Protein AF-A0A8F5BS81-F1 (afdb_monomer)

Solvent-accessible surface area (backbone atoms only — not comparable to full-atom values): 6862 Å² total; per-residue (Å²): 131,87,83,77,66,74,61,64,55,61,54,48,51,58,41,44,74,71,70,46,93,80,78,51,64,60,64,64,64,54,35,72,76,62,46,74,91,43,79,72,44,53,56,48,51,54,50,41,49,74,71,57,78,55,71,60,50,86,76,70,62,71,70,58,33,52,54,52,51,48,52,51,50,50,53,52,51,52,54,52,51,53,52,52,53,48,61,63,46,53,76,83,40,97,73,80,82,85,50,100,81,70,68,77,78,79,86,125

Sequence (108 aa):
MEATGPYFYYLHEKLTEKGYKVTIINPLHLSEILGKKTGKVDAQRLLVYMTGVVKGSYIPTGEIRELTRYRESLMRKITQVKNKIRKFLEIGYKIEPFDKRGVVGEVS

InterPro domains:
  IPR002525 Transposase IS110-like, N-terminal [PF01548] (1-90)
  IPR047650 Transposase IS110-like [PTHR33055] (1-96)

Organism: NCBI:txid2286

pLDDT: mean 74.71, std 13.7, range [33.47, 91.5]

Foldseek 3Di:
DPPPDPVVVVVVVVCVVVVDDDFAADVVVLCVVQNDDDPVSVVVSVVCVVVVVGHGDDDDDDPVNVVVVVVVVVVVVVVVVVVVVVVVCVVPDDADDQDPVRDGDDDD

Radius of gyration: 20.36 Å; Cα contacts (8 Å, |Δi|>4): 41; chains: 1; bounding box: 58×27×49 Å

Structure (mmCIF, N/CA/C/O backbone):
data_AF-A0A8F5BS81-F1
#
_entry.id   AF-A0A8F5BS81-F1
#
loop_
_atom_site.group_PDB
_atom_site.id
_atom_site.type_symbol
_atom_site.label_atom_id
_atom_site.label_alt_id
_atom_site.label_comp_id
_atom_site.label_asym_id
_atom_site.label_entity_id
_atom_site.label_seq_id
_atom_site.pdbx_PDB_ins_code
_atom_site.Cartn_x
_atom_site.Cartn_y
_atom_site.Cartn_z
_atom_site.occupancy
_atom_site.B_iso_or_equiv
_atom_site.auth_seq_id
_atom_site.auth_comp_id
_atom_site.auth_asym_id
_atom_site.auth_atom_id
_atom_site.pdbx_PDB_model_num
ATOM 1 N N . MET A 1 1 ? 5.160 -18.843 -6.494 1.00 39.47 1 MET A N 1
ATOM 2 C CA . MET A 1 1 ? 3.912 -18.063 -6.622 1.00 39.47 1 MET A CA 1
ATOM 3 C C . MET A 1 1 ? 3.999 -16.947 -5.589 1.00 39.47 1 MET A C 1
ATOM 5 O O . MET A 1 1 ? 3.640 -17.165 -4.441 1.00 39.47 1 MET A O 1
ATOM 9 N N . GLU A 1 2 ? 4.623 -15.815 -5.932 1.00 36.19 2 GLU A N 1
ATOM 10 C CA . GLU A 1 2 ? 4.683 -14.662 -5.021 1.00 36.19 2 GLU A CA 1
ATOM 11 C C . GLU A 1 2 ? 3.273 -14.080 -4.898 1.00 36.19 2 GLU A C 1
ATOM 13 O O . GLU A 1 2 ? 2.811 -13.308 -5.737 1.00 36.19 2 GLU A O 1
ATOM 18 N N . ALA A 1 3 ? 2.551 -14.540 -3.880 1.00 33.47 3 ALA A N 1
ATOM 19 C CA . ALA A 1 3 ? 1.215 -14.095 -3.526 1.00 33.47 3 ALA A CA 1
ATOM 20 C C . ALA A 1 3 ? 1.292 -12.707 -2.866 1.00 33.47 3 ALA A C 1
ATOM 22 O O . ALA A 1 3 ? 0.983 -12.539 -1.692 1.00 33.47 3 ALA A O 1
ATOM 23 N N . THR A 1 4 ? 1.723 -11.702 -3.627 1.00 46.38 4 THR A N 1
ATOM 24 C CA . THR A 1 4 ? 1.765 -10.293 -3.197 1.00 46.38 4 THR A CA 1
ATOM 25 C C . THR A 1 4 ? 0.668 -9.486 -3.894 1.00 46.38 4 THR A C 1
ATOM 27 O O . THR A 1 4 ? 0.822 -8.304 -4.190 1.00 46.38 4 THR A O 1
ATOM 30 N N . GLY A 1 5 ? -0.463 -10.130 -4.193 1.00 52.81 5 GLY A N 1
ATOM 31 C CA . GLY A 1 5 ? -1.696 -9.411 -4.493 1.00 52.81 5 GLY A CA 1
ATOM 32 C C . GLY A 1 5 ? -2.243 -8.773 -3.209 1.00 52.81 5 GLY A C 1
ATOM 33 O O . GLY A 1 5 ? -2.082 -9.351 -2.132 1.00 52.81 5 GLY A O 1
ATOM 34 N N . PRO A 1 6 ? -2.897 -7.601 -3.266 1.00 66.19 6 PRO A N 1
ATOM 35 C CA . PRO A 1 6 ? -3.519 -6.986 -2.098 1.00 66.19 6 PRO A CA 1
ATOM 36 C C . PRO A 1 6 ? -4.792 -7.760 -1.705 1.00 66.19 6 PRO A C 1
ATOM 38 O O . PRO A 1 6 ? -5.908 -7.286 -1.894 1.00 66.19 6 PRO A O 1
ATOM 41 N N . TYR A 1 7 ? -4.639 -8.969 -1.151 1.00 69.12 7 TYR A N 1
ATOM 42 C CA . TYR A 1 7 ? -5.744 -9.830 -0.694 1.00 69.12 7 TYR A CA 1
ATOM 43 C C . TYR A 1 7 ? -6.639 -9.140 0.339 1.00 69.12 7 TYR A C 1
ATOM 45 O O . TYR A 1 7 ? -7.838 -9.404 0.419 1.00 69.12 7 TYR A O 1
ATOM 53 N N . PHE A 1 8 ? -6.063 -8.205 1.096 1.00 75.56 8 PHE A N 1
ATOM 54 C CA . PHE A 1 8 ? -6.789 -7.391 2.060 1.00 75.56 8 PHE A CA 1
ATOM 55 C C . PHE A 1 8 ? -7.906 -6.561 1.412 1.00 75.56 8 PHE A C 1
ATOM 57 O O . PHE A 1 8 ? -8.874 -6.246 2.092 1.00 75.56 8 PHE A O 1
ATOM 64 N N . TYR A 1 9 ? -7.795 -6.213 0.122 1.00 77.56 9 TYR A N 1
ATOM 65 C CA . TYR A 1 9 ? -8.805 -5.408 -0.566 1.00 77.56 9 TYR A CA 1
ATOM 66 C C . TYR A 1 9 ? -10.118 -6.181 -0.699 1.00 77.56 9 TYR A C 1
ATOM 68 O O . TYR A 1 9 ? -11.171 -5.672 -0.334 1.00 77.56 9 TYR A O 1
ATOM 76 N N . TYR A 1 10 ? -10.034 -7.442 -1.136 1.00 79.94 10 TYR A N 1
ATOM 77 C CA . TYR A 1 10 ? -11.195 -8.322 -1.261 1.00 79.94 10 TYR A CA 1
ATOM 78 C C . TYR A 1 10 ? -11.839 -8.609 0.099 1.00 79.94 10 TYR A C 1
ATOM 80 O O . TYR A 1 10 ? -13.059 -8.575 0.236 1.00 79.94 10 TYR A O 1
ATOM 88 N N . LEU A 1 11 ? -11.019 -8.860 1.126 1.00 83.06 11 LEU A N 1
ATOM 89 C CA . LEU A 1 11 ? -11.517 -9.099 2.480 1.00 83.06 11 LEU A CA 1
ATOM 90 C C . LEU A 1 11 ? -12.208 -7.856 3.053 1.00 83.06 11 LEU A C 1
ATOM 92 O O . LEU A 1 11 ? -13.276 -7.975 3.646 1.00 83.06 11 LEU A O 1
ATOM 96 N N . HIS A 1 12 ? -11.620 -6.674 2.852 1.00 84.88 12 HIS A N 1
ATOM 97 C CA . HIS A 1 12 ? -12.226 -5.406 3.238 1.00 84.88 12 HIS A CA 1
ATOM 98 C C . HIS A 1 12 ? -13.580 -5.222 2.550 1.00 84.88 12 HIS A C 1
ATOM 100 O O . HIS A 1 12 ? -14.576 -5.034 3.232 1.00 84.88 12 HIS A O 1
ATOM 106 N N . GLU A 1 13 ? -13.633 -5.360 1.223 1.00 83.00 13 GLU A N 1
ATOM 107 C CA . GLU A 1 13 ? -14.861 -5.227 0.434 1.00 83.00 13 GLU A CA 1
ATOM 108 C C . GLU A 1 13 ? -15.959 -6.184 0.923 1.00 83.00 13 GLU A C 1
ATOM 110 O O . GLU A 1 13 ? -17.050 -5.738 1.266 1.00 83.00 13 GLU A O 1
ATOM 115 N N . LYS A 1 14 ? -15.650 -7.475 1.100 1.00 86.62 14 LYS A N 1
ATOM 116 C CA . LYS A 1 14 ? -16.616 -8.479 1.579 1.00 86.62 14 LYS A CA 1
ATOM 117 C C . LYS A 1 14 ? -17.117 -8.237 3.000 1.00 86.62 14 LYS A C 1
ATOM 119 O O . LYS A 1 14 ? -18.269 -8.540 3.305 1.00 86.62 14 LYS A O 1
ATOM 124 N N . LEU A 1 15 ? -16.259 -7.755 3.894 1.00 87.00 15 LEU A N 1
ATOM 125 C CA . LEU A 1 15 ? -16.650 -7.450 5.269 1.00 87.00 15 LEU A CA 1
ATOM 126 C C . LEU A 1 15 ? -17.463 -6.150 5.340 1.00 87.00 15 LEU A C 1
ATOM 128 O O . LEU A 1 15 ? -18.445 -6.095 6.078 1.00 87.00 15 LEU A O 1
ATOM 132 N N . THR A 1 16 ? -17.113 -5.141 4.540 1.00 85.69 16 THR A N 1
ATOM 133 C CA . THR A 1 16 ? -17.885 -3.897 4.427 1.00 85.69 16 THR A CA 1
ATOM 134 C C . THR A 1 16 ? -19.260 -4.143 3.802 1.00 85.69 16 THR A C 1
ATOM 136 O O . THR A 1 16 ? -20.246 -3.634 4.324 1.00 85.69 16 THR A O 1
ATOM 139 N N . GLU A 1 17 ? -19.363 -4.980 2.762 1.00 87.50 17 GLU A N 1
ATOM 140 C CA . GLU A 1 17 ? -20.643 -5.411 2.163 1.00 87.50 17 GLU A CA 1
ATOM 141 C C . GLU A 1 17 ? -21.574 -6.077 3.188 1.00 87.50 17 GLU A C 1
AT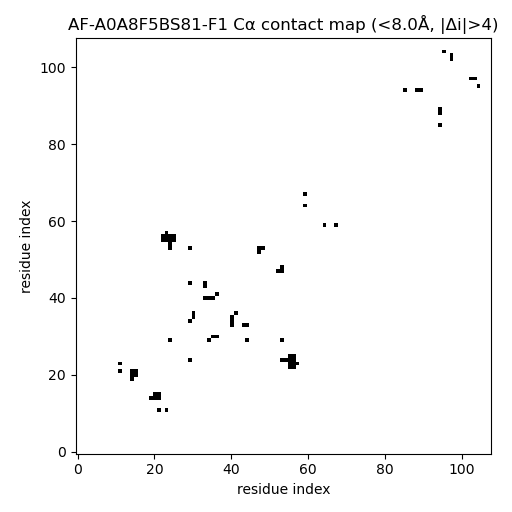OM 143 O O . GLU A 1 17 ? -22.788 -5.902 3.141 1.00 87.50 17 GLU A O 1
ATOM 148 N N . LYS A 1 18 ? -21.011 -6.820 4.147 1.00 90.88 18 LYS A N 1
ATOM 149 C CA . LYS A 1 18 ? -21.756 -7.448 5.250 1.00 90.88 18 LYS A CA 1
ATOM 150 C C . LYS A 1 18 ? -22.113 -6.480 6.389 1.00 90.88 18 LYS A C 1
ATOM 152 O O . LYS A 1 18 ? -22.687 -6.914 7.383 1.00 90.88 18 LYS A O 1
ATOM 157 N N . GLY A 1 19 ? -21.766 -5.197 6.273 1.00 89.19 19 GLY A N 1
ATOM 158 C CA . GLY A 1 19 ? -22.073 -4.163 7.264 1.00 89.19 19 GLY A CA 1
ATOM 159 C C . GLY A 1 19 ? -21.077 -4.057 8.423 1.00 89.19 19 GLY A C 1
ATOM 160 O O . GLY A 1 19 ? -21.338 -3.334 9.384 1.00 89.19 19 GLY A O 1
ATOM 161 N N . TYR A 1 20 ? -19.929 -4.742 8.369 1.00 86.88 20 TYR A N 1
ATOM 162 C CA . TYR A 1 20 ? -18.906 -4.601 9.407 1.00 86.88 20 TYR A CA 1
ATOM 163 C C . TYR A 1 20 ? -18.116 -3.298 9.240 1.00 86.88 20 TYR A C 1
ATOM 165 O O . TYR A 1 20 ? -17.699 -2.930 8.139 1.00 86.88 20 TYR A O 1
ATOM 173 N N . LYS A 1 21 ? -17.822 -2.631 10.362 1.00 82.12 21 LYS A N 1
ATOM 174 C CA . LYS A 1 21 ? -16.879 -1.508 10.401 1.00 82.12 21 LYS A CA 1
ATOM 175 C C . LYS A 1 21 ? -15.447 -2.043 10.333 1.00 82.12 21 LYS A C 1
ATOM 177 O O . LYS A 1 21 ? -14.896 -2.483 11.340 1.00 82.12 21 LYS A O 1
ATOM 182 N N . VAL A 1 22 ? -14.853 -2.001 9.145 1.00 83.19 22 VAL A N 1
ATOM 183 C CA . VAL A 1 22 ? -13.477 -2.452 8.901 1.00 83.19 22 VAL A CA 1
ATOM 184 C C . VAL A 1 22 ? -12.561 -1.247 8.766 1.00 83.19 22 VAL A C 1
ATOM 186 O O . VAL A 1 22 ? -12.839 -0.330 8.000 1.00 83.19 22 VAL A O 1
ATOM 189 N N . THR A 1 23 ? -11.444 -1.273 9.485 1.00 81.56 23 THR A N 1
ATOM 190 C CA . THR A 1 23 ? -10.387 -0.271 9.358 1.00 81.56 23 THR A CA 1
ATOM 191 C C . THR A 1 23 ? -9.113 -0.965 8.907 1.00 81.56 23 THR A C 1
ATOM 193 O O . THR A 1 23 ? -8.656 -1.906 9.554 1.00 81.56 23 THR A O 1
ATOM 196 N N . ILE A 1 24 ? -8.526 -0.501 7.807 1.00 81.94 24 ILE A N 1
ATOM 197 C CA . ILE A 1 24 ? -7.199 -0.948 7.374 1.00 81.94 24 ILE A CA 1
ATOM 198 C C . ILE A 1 24 ? -6.162 -0.057 8.039 1.00 81.94 24 ILE A C 1
ATOM 200 O O . ILE A 1 24 ? -6.356 1.149 8.125 1.00 81.94 24 ILE A O 1
ATOM 204 N N . ILE A 1 25 ? -5.060 -0.633 8.507 1.00 80.50 25 ILE A N 1
ATOM 205 C CA . ILE A 1 25 ? -3.962 0.107 9.130 1.00 80.50 25 ILE A CA 1
ATOM 206 C C . ILE A 1 25 ? -2.663 -0.330 8.469 1.00 80.50 25 ILE A C 1
ATOM 208 O O . ILE A 1 25 ? -2.439 -1.525 8.268 1.00 80.50 25 ILE A O 1
ATOM 212 N N . ASN A 1 26 ? -1.794 0.631 8.163 1.00 79.62 26 ASN A N 1
ATOM 213 C CA . ASN A 1 26 ? -0.439 0.338 7.725 1.00 79.62 26 ASN A CA 1
ATOM 214 C C . ASN A 1 26 ? 0.348 -0.289 8.895 1.00 79.62 26 ASN A C 1
ATOM 216 O O . ASN A 1 26 ? 0.581 0.393 9.899 1.00 79.62 26 ASN A O 1
ATOM 220 N N . PRO A 1 27 ? 0.791 -1.556 8.790 1.00 72.56 27 PRO A N 1
ATOM 221 C CA . PRO A 1 27 ? 1.522 -2.215 9.867 1.00 72.56 27 PRO A CA 1
ATOM 222 C C . PRO A 1 27 ? 2.846 -1.517 10.203 1.00 72.56 27 PRO A C 1
ATOM 224 O O . PRO A 1 27 ? 3.293 -1.628 11.342 1.00 72.56 27 PRO A O 1
ATOM 227 N N . LEU A 1 28 ? 3.442 -0.771 9.261 1.00 76.06 28 LEU A N 1
ATOM 228 C CA . LEU A 1 28 ? 4.679 -0.021 9.499 1.00 76.06 28 LEU A CA 1
ATOM 229 C C . LEU A 1 28 ? 4.487 1.078 10.547 1.00 76.06 28 LEU A C 1
ATOM 231 O O . LEU A 1 28 ? 5.239 1.115 11.516 1.00 76.06 28 LEU A O 1
ATOM 235 N N . HIS A 1 29 ? 3.422 1.877 10.433 1.00 75.31 29 HIS A N 1
ATOM 236 C CA . HIS A 1 29 ? 3.082 2.880 11.450 1.00 75.31 29 HIS A CA 1
ATOM 237 C C . HIS A 1 29 ? 2.881 2.236 12.826 1.00 75.31 29 HIS A C 1
ATOM 239 O O . HIS A 1 29 ? 3.312 2.761 13.846 1.00 75.31 29 HIS A O 1
ATOM 245 N N . LEU A 1 30 ? 2.249 1.062 12.868 1.00 74.06 30 LEU A N 1
ATOM 246 C CA . LEU A 1 30 ? 2.010 0.360 14.125 1.00 74.06 30 LEU A CA 1
ATOM 247 C C . LEU A 1 30 ? 3.313 -0.167 14.749 1.00 74.06 30 LEU A C 1
ATOM 249 O O . LEU A 1 30 ? 3.459 -0.182 15.971 1.00 74.06 30 LEU A O 1
ATOM 253 N N . SER A 1 31 ? 4.264 -0.598 13.917 1.00 73.88 31 SER A N 1
ATOM 254 C CA . SER A 1 31 ? 5.593 -1.018 14.367 1.00 73.88 31 SER A CA 1
ATOM 255 C C . SER A 1 31 ? 6.511 0.142 14.748 1.00 73.88 31 SER A C 1
ATOM 257 O O . SER A 1 31 ? 7.343 -0.042 15.628 1.00 73.88 31 SER A O 1
ATOM 259 N N . GLU A 1 32 ? 6.349 1.322 14.150 1.00 74.56 32 GLU A N 1
ATOM 260 C CA . GLU A 1 32 ? 7.074 2.535 14.556 1.00 74.56 32 GLU A CA 1
ATOM 261 C C . GLU A 1 32 ? 6.659 2.987 15.961 1.00 74.56 32 GLU A C 1
ATOM 263 O O . GLU A 1 32 ? 7.505 3.392 16.750 1.00 74.56 32 GLU A O 1
ATOM 268 N N . ILE A 1 33 ? 5.373 2.852 16.303 1.00 72.69 33 ILE A N 1
ATOM 269 C CA . ILE A 1 33 ? 4.841 3.281 17.604 1.00 72.69 33 ILE A CA 1
ATOM 270 C C . ILE A 1 33 ? 5.131 2.252 18.709 1.00 72.69 33 ILE A C 1
ATOM 272 O O . ILE A 1 33 ? 5.439 2.629 19.836 1.00 72.69 33 ILE A O 1
ATOM 276 N N . LEU A 1 34 ? 5.005 0.951 18.418 1.00 75.19 34 LEU A N 1
ATOM 277 C CA . LEU A 1 34 ? 4.999 -0.107 19.445 1.00 75.19 34 LEU A CA 1
ATOM 278 C C . LEU A 1 34 ? 6.140 -1.130 19.315 1.00 75.19 34 LEU A C 1
ATOM 280 O O . LEU A 1 34 ? 6.243 -2.054 20.120 1.00 75.19 34 LEU A O 1
ATOM 284 N N . GLY A 1 35 ? 6.996 -0.998 18.302 1.00 75.25 35 GLY A N 1
ATOM 285 C CA . GLY A 1 35 ? 8.112 -1.908 18.062 1.00 75.25 35 GLY A CA 1
ATOM 286 C C . GLY A 1 35 ? 7.707 -3.284 17.512 1.00 75.25 35 GLY A C 1
ATOM 287 O O . GLY A 1 35 ? 6.640 -3.485 16.910 1.00 75.25 35 GLY A O 1
ATOM 288 N N . LYS A 1 36 ? 8.609 -4.263 17.678 1.00 77.25 36 LYS A N 1
ATOM 289 C CA . LYS A 1 36 ? 8.441 -5.634 17.163 1.00 77.25 36 LYS A CA 1
ATOM 290 C C . LYS A 1 36 ? 7.251 -6.344 17.815 1.00 77.25 36 LYS A C 1
ATOM 292 O O . LYS A 1 36 ? 6.989 -6.216 19.007 1.00 77.25 36 LYS A O 1
ATOM 297 N N . LYS A 1 37 ? 6.555 -7.152 17.008 1.00 74.00 37 LYS A N 1
ATOM 298 C CA . LYS A 1 37 ? 5.400 -7.953 17.436 1.00 74.00 37 LYS A CA 1
ATOM 299 C C . LYS A 1 37 ? 5.793 -8.903 18.575 1.00 74.00 37 LYS A C 1
ATOM 301 O O . LYS A 1 37 ? 6.631 -9.776 18.379 1.00 74.00 37 LYS A O 1
ATOM 306 N N . THR A 1 38 ? 5.163 -8.745 19.733 1.00 75.94 38 THR A N 1
ATOM 307 C CA . THR A 1 38 ? 5.229 -9.663 20.882 1.00 75.94 38 THR A CA 1
ATOM 308 C C . THR A 1 38 ? 3.825 -9.777 21.481 1.00 75.94 38 THR A C 1
ATOM 310 O O . THR A 1 38 ? 3.020 -8.868 21.295 1.00 75.94 38 THR A O 1
ATOM 313 N N . GLY A 1 39 ? 3.501 -10.853 22.209 1.00 77.25 39 GLY A N 1
ATOM 314 C CA . GLY A 1 39 ? 2.138 -11.053 22.739 1.00 77.25 39 GLY A CA 1
ATOM 315 C C . GLY A 1 39 ? 1.629 -9.894 23.613 1.00 77.25 39 GLY A C 1
ATOM 316 O O . GLY A 1 39 ? 0.468 -9.507 23.517 1.00 77.25 39 GLY A O 1
ATOM 317 N N . LYS A 1 40 ? 2.517 -9.263 24.396 1.00 79.69 40 LYS A N 1
ATOM 318 C CA . LYS A 1 40 ? 2.203 -8.052 25.178 1.00 79.69 40 LYS A CA 1
ATOM 319 C C . LYS A 1 40 ? 1.971 -6.828 24.285 1.00 79.69 40 LYS A C 1
ATOM 321 O O . LYS A 1 40 ? 1.047 -6.055 24.521 1.00 79.69 40 LYS A O 1
ATOM 326 N N . VAL A 1 41 ? 2.784 -6.679 23.240 1.00 77.25 41 VAL A N 1
ATOM 327 C CA . VAL A 1 41 ? 2.657 -5.597 22.256 1.00 77.25 41 VAL A CA 1
ATOM 328 C C . VAL A 1 41 ? 1.381 -5.748 21.426 1.00 77.25 41 VAL A C 1
ATOM 330 O O . VAL A 1 41 ? 0.769 -4.748 21.080 1.00 77.25 41 VAL A O 1
ATOM 333 N N . ASP A 1 42 ? 0.915 -6.965 21.145 1.00 77.69 42 ASP A N 1
ATOM 334 C CA . ASP A 1 42 ? -0.342 -7.174 20.418 1.00 77.69 42 ASP A CA 1
ATOM 335 C C . ASP A 1 42 ? -1.570 -6.704 21.216 1.00 77.69 42 ASP A C 1
ATOM 337 O O . ASP A 1 42 ? -2.466 -6.084 20.642 1.00 77.69 42 ASP A O 1
ATOM 341 N N . ALA A 1 43 ? -1.582 -6.886 22.541 1.00 80.50 43 ALA A N 1
ATOM 342 C CA . ALA A 1 43 ? -2.617 -6.295 23.392 1.00 80.50 43 ALA A CA 1
ATOM 343 C C . ALA A 1 43 ? -2.558 -4.755 23.379 1.00 80.50 43 ALA A C 1
ATOM 345 O O . ALA A 1 43 ? -3.585 -4.085 23.259 1.00 80.50 43 ALA A O 1
ATOM 346 N N . GLN A 1 44 ? -1.350 -4.182 23.426 1.00 80.62 44 GLN A N 1
ATOM 347 C CA . GLN A 1 44 ? -1.150 -2.731 23.329 1.00 80.62 44 GLN A CA 1
ATOM 348 C C . GLN A 1 44 ? -1.577 -2.176 21.965 1.00 80.62 44 GLN A C 1
ATOM 350 O O . GLN A 1 44 ? -2.157 -1.098 21.897 1.00 80.62 44 GLN A O 1
ATOM 355 N N . ARG A 1 45 ? -1.362 -2.923 20.878 1.00 79.19 45 ARG A N 1
ATOM 356 C CA . ARG A 1 45 ? -1.823 -2.561 19.530 1.00 79.19 45 ARG A CA 1
ATOM 357 C C . ARG A 1 45 ? -3.336 -2.432 19.462 1.00 79.19 45 ARG A C 1
ATOM 359 O O . ARG A 1 45 ? -3.834 -1.476 18.871 1.00 79.19 45 ARG A O 1
ATOM 366 N N . LEU A 1 46 ? -4.059 -3.364 20.083 1.00 76.06 46 LEU A N 1
ATOM 367 C CA . LEU A 1 46 ? -5.516 -3.303 20.146 1.00 76.06 46 LEU A CA 1
ATOM 368 C 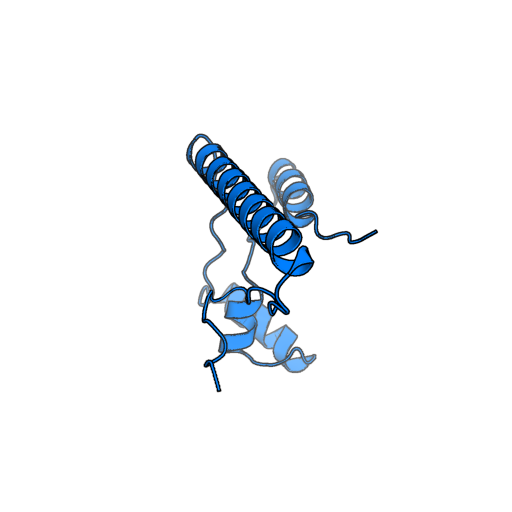C . LEU A 1 46 ? -5.988 -2.093 20.965 1.00 76.06 46 LEU A C 1
ATOM 370 O O . LEU A 1 46 ? -6.907 -1.394 20.544 1.00 76.06 46 LEU A O 1
ATOM 374 N N . LEU A 1 47 ? -5.323 -1.805 22.087 1.00 78.88 47 LEU A N 1
ATOM 375 C CA . LEU A 1 47 ? -5.610 -0.626 22.905 1.00 78.88 47 LEU A CA 1
ATOM 376 C C . LEU A 1 47 ? -5.400 0.676 22.119 1.00 78.88 47 LEU A C 1
ATOM 378 O O . LEU A 1 47 ? -6.286 1.521 22.095 1.00 78.88 47 LEU A O 1
ATOM 382 N N . VAL A 1 48 ? -4.268 0.811 21.428 1.00 79.69 48 VAL A N 1
ATOM 383 C CA . VAL A 1 48 ? -3.923 1.984 20.605 1.00 79.69 48 VAL A CA 1
ATOM 384 C C . VAL A 1 48 ? -4.909 2.195 19.448 1.00 79.69 48 VAL A C 1
ATOM 386 O O . VAL A 1 48 ? -5.205 3.332 19.075 1.00 79.69 48 VAL A O 1
ATOM 389 N N . TYR A 1 49 ? -5.446 1.111 18.886 1.00 77.56 49 TYR A N 1
ATOM 390 C CA . TYR A 1 49 ? -6.529 1.196 17.911 1.00 77.56 49 TYR A CA 1
ATOM 391 C C . TYR A 1 49 ? -7.835 1.690 18.550 1.00 77.56 49 TYR A C 1
ATOM 393 O O . TYR A 1 49 ? -8.470 2.597 18.014 1.00 77.56 49 TYR A O 1
ATOM 401 N N . MET A 1 50 ? -8.222 1.142 19.707 1.00 76.31 50 MET A N 1
ATOM 402 C CA . MET A 1 50 ? -9.445 1.544 20.415 1.00 76.31 50 MET A CA 1
ATOM 403 C C . MET A 1 50 ? -9.412 3.002 20.889 1.00 76.31 50 MET A C 1
ATOM 405 O O . MET A 1 50 ? -10.444 3.667 20.871 1.00 76.31 50 MET A O 1
ATOM 409 N N . THR A 1 51 ? -8.241 3.518 21.272 1.00 79.50 51 THR A N 1
ATOM 410 C CA . THR A 1 51 ? -8.071 4.919 21.690 1.00 79.50 51 THR A CA 1
ATOM 411 C C . THR A 1 51 ? -8.024 5.904 20.519 1.00 79.50 51 THR A C 1
ATOM 413 O O . THR A 1 51 ? -7.994 7.111 20.743 1.00 79.50 51 THR A O 1
ATOM 416 N N . GLY A 1 52 ? -8.024 5.425 19.267 1.00 70.81 52 GLY A N 1
ATOM 417 C CA . GLY A 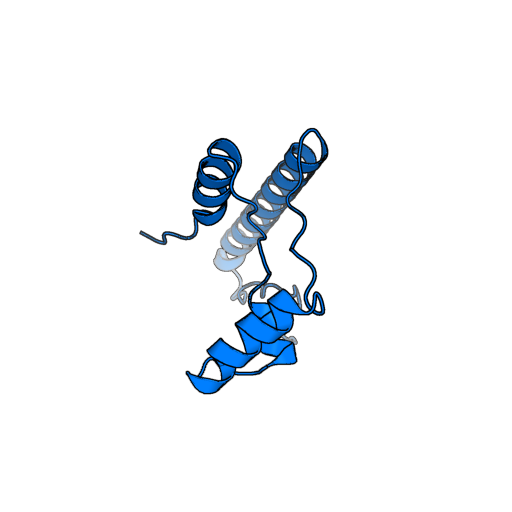1 52 ? -8.025 6.272 18.070 1.00 70.81 52 GLY A CA 1
ATOM 418 C C . GLY A 1 52 ? -6.690 6.961 17.770 1.00 70.81 52 GLY A C 1
ATOM 419 O O . GLY A 1 52 ? -6.626 7.807 16.879 1.00 70.81 52 GLY A O 1
ATOM 420 N N . VAL A 1 53 ? -5.616 6.592 18.478 1.00 75.25 53 VAL A N 1
ATOM 421 C CA . VAL A 1 53 ? -4.262 7.142 18.278 1.00 75.25 53 VAL A CA 1
ATOM 422 C C . VAL A 1 53 ? -3.721 6.783 16.891 1.00 75.25 53 VAL A C 1
ATOM 424 O O . VAL A 1 53 ? -2.989 7.560 16.280 1.00 75.25 53 VAL A O 1
ATOM 427 N N . VAL A 1 54 ? -4.116 5.627 16.355 1.00 71.44 54 VAL A N 1
ATOM 428 C CA . VAL A 1 54 ? -3.749 5.197 15.003 1.00 71.44 54 VAL A CA 1
ATOM 429 C C . VAL A 1 54 ? -4.908 5.444 14.046 1.00 71.44 54 VAL A C 1
ATOM 431 O O . VAL A 1 54 ? -5.965 4.822 14.144 1.00 71.44 54 VAL A O 1
ATOM 434 N N . LYS A 1 55 ? -4.690 6.339 13.077 1.00 69.56 55 LYS A N 1
ATOM 435 C CA . LYS A 1 55 ? -5.635 6.567 11.981 1.00 69.56 55 LYS A CA 1
ATOM 436 C C . LYS A 1 55 ? -5.613 5.401 10.997 1.00 69.56 55 LYS A C 1
ATOM 438 O O . LYS A 1 55 ? -4.549 4.921 10.603 1.00 69.56 55 LYS A O 1
ATOM 443 N N . GLY A 1 56 ? -6.806 4.999 10.565 1.00 74.75 56 GLY A N 1
ATOM 444 C CA . GLY A 1 56 ? -6.969 4.070 9.456 1.00 74.75 56 GLY A CA 1
ATOM 445 C C . GLY A 1 56 ? -6.300 4.596 8.187 1.00 74.75 56 GLY A C 1
ATOM 446 O O . GLY A 1 56 ? -6.330 5.791 7.893 1.00 74.75 56 GLY A O 1
ATOM 447 N N . SER A 1 57 ? -5.691 3.693 7.432 1.00 76.69 57 SER A N 1
ATOM 448 C CA . SER A 1 57 ? -5.220 3.957 6.084 1.00 76.69 57 SER A CA 1
ATOM 449 C C . SER A 1 57 ? -6.406 4.252 5.177 1.00 76.69 57 SER A C 1
ATOM 451 O O . SER A 1 57 ? -7.392 3.516 5.154 1.00 76.69 57 SER A O 1
ATOM 453 N N . TYR A 1 58 ? -6.291 5.341 4.422 1.00 76.19 58 TYR A N 1
ATOM 454 C CA . TYR A 1 58 ? -7.297 5.723 3.447 1.00 76.19 58 TYR A CA 1
ATOM 455 C C . TYR A 1 58 ? -7.341 4.710 2.299 1.00 76.19 58 TYR A C 1
ATOM 457 O O . TYR A 1 58 ? -6.309 4.375 1.713 1.00 76.19 58 TYR A O 1
ATOM 465 N N . ILE A 1 59 ? -8.545 4.241 1.977 1.00 76.06 59 ILE A N 1
ATOM 466 C CA . ILE A 1 59 ? -8.801 3.372 0.831 1.00 76.06 59 ILE A CA 1
ATOM 467 C C . ILE A 1 59 ? -9.438 4.245 -0.250 1.00 76.06 59 ILE A C 1
ATOM 469 O O . ILE A 1 59 ? -10.559 4.714 -0.051 1.00 76.06 59 ILE A O 1
ATOM 473 N N . PRO A 1 60 ? -8.753 4.489 -1.377 1.00 74.00 60 PRO A N 1
ATOM 474 C CA . PRO A 1 60 ? -9.287 5.352 -2.416 1.00 74.00 60 PRO A CA 1
ATOM 475 C C . PRO A 1 60 ? -10.526 4.730 -3.069 1.00 74.00 60 PRO A C 1
ATOM 477 O O . PRO A 1 60 ? -10.523 3.556 -3.455 1.00 74.00 60 PRO A O 1
ATOM 480 N N . THR A 1 61 ? -11.575 5.539 -3.212 1.00 76.31 61 THR A N 1
ATOM 481 C CA . THR A 1 61 ? -12.839 5.206 -3.883 1.00 76.31 61 THR A CA 1
ATOM 482 C C . THR A 1 61 ? -13.009 6.050 -5.152 1.00 76.31 61 THR A C 1
ATOM 484 O O . THR A 1 61 ? -12.431 7.131 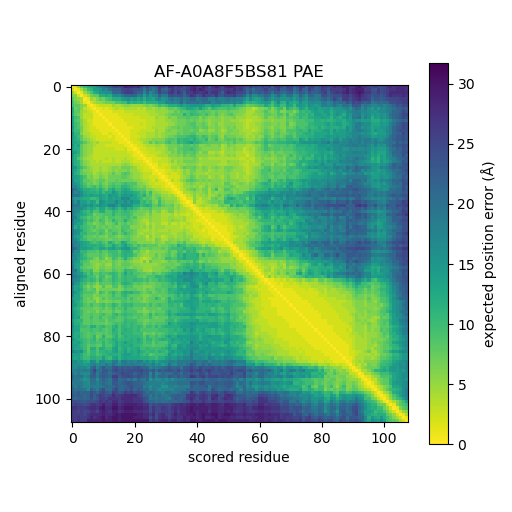-5.268 1.00 76.31 61 THR A O 1
ATOM 487 N N . GLY A 1 62 ? -13.764 5.538 -6.132 1.00 78.00 62 GLY A N 1
ATOM 488 C CA . GLY A 1 62 ? -14.076 6.259 -7.376 1.00 78.00 62 GLY A CA 1
ATOM 489 C C . GLY A 1 62 ? -12.844 6.660 -8.201 1.00 78.00 62 GLY A C 1
ATOM 490 O O . GLY A 1 62 ? -11.915 5.871 -8.375 1.00 78.00 62 GLY A O 1
ATOM 491 N N . GLU A 1 63 ? -12.831 7.904 -8.681 1.00 77.31 63 GLU A N 1
ATOM 492 C CA . GLU A 1 63 ? -11.806 8.471 -9.575 1.00 77.31 63 GLU A CA 1
ATOM 493 C C . GLU A 1 63 ? -10.388 8.422 -8.979 1.00 77.31 63 GLU A C 1
ATOM 495 O O . GLU A 1 63 ? -9.414 8.106 -9.664 1.00 77.31 63 GLU A O 1
ATOM 500 N N . ILE A 1 64 ? -10.251 8.645 -7.666 1.00 82.38 64 ILE A N 1
ATOM 501 C CA . ILE A 1 64 ? -8.949 8.610 -6.977 1.00 82.38 64 ILE A CA 1
ATOM 502 C C . ILE A 1 64 ? -8.332 7.206 -7.059 1.00 82.38 64 ILE A C 1
ATOM 504 O O . ILE A 1 64 ? -7.108 7.050 -7.164 1.00 82.38 64 ILE A O 1
ATOM 508 N N . ARG A 1 65 ? -9.167 6.158 -7.048 1.00 79.44 65 ARG A N 1
ATOM 509 C CA . ARG A 1 65 ? -8.706 4.772 -7.187 1.00 79.44 65 ARG A CA 1
ATOM 510 C C . ARG A 1 65 ? -8.125 4.528 -8.573 1.00 79.44 65 ARG A C 1
ATOM 512 O O . ARG A 1 65 ? -7.072 3.897 -8.682 1.00 79.44 65 ARG A O 1
ATOM 519 N N . GLU A 1 66 ? -8.784 5.025 -9.613 1.00 80.00 66 GLU A N 1
ATOM 520 C CA . GLU A 1 66 ? -8.307 4.912 -10.993 1.00 80.00 66 GLU A CA 1
ATOM 521 C C . GLU A 1 66 ? -6.981 5.642 -11.181 1.00 80.00 66 GLU A C 1
ATOM 523 O O . GLU A 1 66 ? -6.026 5.043 -11.677 1.00 80.00 66 GLU A O 1
ATOM 528 N N . LEU A 1 67 ? -6.866 6.871 -10.672 1.00 83.88 67 LEU A N 1
ATOM 529 C CA . LEU A 1 67 ? -5.617 7.637 -10.698 1.00 83.88 67 LEU A CA 1
ATOM 530 C C . LEU A 1 67 ? -4.477 6.915 -9.968 1.00 83.88 67 LEU A C 1
ATOM 532 O O . LEU A 1 67 ? -3.353 6.841 -10.471 1.00 83.88 67 LEU A O 1
ATOM 536 N N . THR A 1 68 ? -4.762 6.321 -8.807 1.00 82.88 68 THR A N 1
ATOM 537 C CA . THR A 1 68 ? -3.769 5.559 -8.033 1.00 82.88 68 THR A CA 1
ATOM 538 C C . THR A 1 68 ? -3.285 4.328 -8.803 1.00 82.88 68 THR A C 1
ATOM 540 O O . THR A 1 68 ? -2.078 4.087 -8.891 1.00 82.88 68 THR A O 1
ATOM 543 N N . ARG A 1 69 ? -4.203 3.573 -9.420 1.00 82.50 69 ARG A N 1
ATOM 544 C CA . ARG A 1 69 ? -3.866 2.410 -10.260 1.00 82.50 69 ARG A CA 1
ATOM 545 C C . ARG A 1 69 ? -3.113 2.815 -11.524 1.00 82.50 69 ARG A C 1
ATOM 547 O O . ARG A 1 69 ? -2.185 2.116 -11.936 1.00 82.50 69 ARG A O 1
ATOM 554 N N . TYR A 1 70 ? -3.481 3.941 -12.128 1.00 85.31 70 TYR A N 1
ATOM 555 C CA . TYR A 1 70 ? -2.796 4.480 -13.294 1.00 85.31 70 TYR A CA 1
ATOM 556 C C . TYR A 1 70 ? -1.355 4.869 -12.956 1.00 85.31 70 TYR A C 1
ATOM 558 O O . TYR A 1 70 ? -0.426 4.423 -13.633 1.00 85.31 70 TYR A O 1
ATOM 566 N N . ARG A 1 71 ? -1.143 5.584 -11.844 1.00 88.50 71 ARG A N 1
ATOM 567 C CA . ARG A 1 71 ? 0.196 5.873 -11.314 1.00 88.50 71 ARG A CA 1
ATOM 568 C C . ARG A 1 71 ? 1.004 4.595 -11.094 1.00 88.50 71 ARG A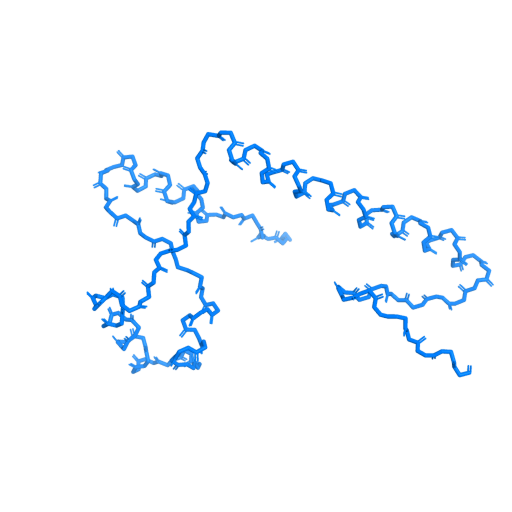 C 1
ATOM 570 O O . ARG A 1 71 ? 2.160 4.528 -11.496 1.00 88.50 71 ARG A O 1
ATOM 577 N N . GLU A 1 72 ? 0.412 3.569 -10.489 1.00 85.06 72 GLU A N 1
ATOM 578 C CA . GLU A 1 72 ? 1.081 2.281 -10.273 1.00 85.06 72 GLU A CA 1
ATOM 579 C C . GLU A 1 72 ? 1.481 1.604 -11.599 1.00 85.06 72 GLU A C 1
ATOM 581 O O . GLU A 1 72 ? 2.580 1.064 -11.731 1.00 85.06 72 GLU A O 1
ATOM 586 N N . SER A 1 73 ? 0.616 1.684 -12.614 1.00 86.00 73 SER A N 1
ATOM 587 C CA . SER A 1 73 ? 0.904 1.210 -13.972 1.00 86.00 73 SER A CA 1
ATOM 588 C C . SER A 1 73 ? 2.086 1.949 -14.604 1.00 86.00 73 SER A C 1
ATOM 590 O O . SER A 1 73 ? 2.995 1.316 -15.145 1.00 86.00 73 SER A O 1
ATOM 592 N N . LEU A 1 74 ? 2.124 3.279 -14.485 1.00 91.50 74 LEU A N 1
ATOM 593 C CA . LEU A 1 74 ? 3.246 4.094 -14.952 1.00 91.50 74 LEU A CA 1
ATOM 594 C C . LEU A 1 74 ? 4.547 3.735 -14.229 1.00 91.50 74 LEU A C 1
ATOM 596 O O . LEU A 1 74 ? 5.570 3.550 -14.883 1.00 91.50 74 LEU A O 1
ATOM 600 N N . MET A 1 75 ? 4.509 3.549 -12.907 1.00 86.25 75 MET A N 1
ATOM 601 C CA . MET A 1 75 ? 5.680 3.120 -12.133 1.00 86.25 75 MET A CA 1
ATOM 602 C C . MET A 1 75 ? 6.223 1.775 -12.624 1.00 86.25 75 MET A C 1
ATOM 604 O O . MET A 1 75 ? 7.427 1.645 -12.840 1.00 86.25 75 MET A O 1
ATOM 608 N N . ARG A 1 76 ? 5.348 0.795 -12.893 1.00 85.38 76 ARG A N 1
ATOM 609 C CA . ARG A 1 76 ? 5.757 -0.487 -13.494 1.00 85.38 76 ARG A CA 1
ATOM 610 C C . ARG A 1 76 ? 6.411 -0.302 -14.862 1.00 85.38 76 ARG A C 1
ATOM 612 O O . ARG A 1 76 ? 7.455 -0.904 -15.109 1.00 85.38 76 ARG A O 1
ATOM 619 N N . LYS A 1 77 ? 5.838 0.537 -15.732 1.00 90.31 77 LYS A N 1
ATOM 620 C CA . LYS A 1 77 ? 6.420 0.846 -17.051 1.00 90.31 77 LYS A CA 1
ATOM 621 C C . LYS A 1 77 ? 7.808 1.475 -16.920 1.00 90.31 77 LYS A C 1
ATOM 623 O O . LYS A 1 77 ? 8.726 1.050 -17.613 1.00 90.31 77 LYS A O 1
ATOM 628 N N . ILE A 1 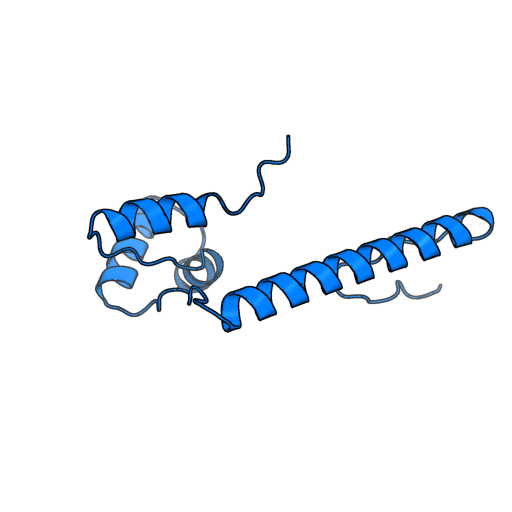78 ? 7.987 2.426 -16.002 1.00 88.62 78 ILE A N 1
ATOM 629 C CA . ILE A 1 78 ? 9.292 3.050 -15.733 1.00 88.62 78 ILE A CA 1
ATOM 630 C C . ILE A 1 78 ? 10.317 1.987 -15.325 1.00 88.62 78 ILE A C 1
ATOM 632 O O . ILE A 1 78 ? 11.409 1.940 -15.889 1.00 88.62 78 ILE A O 1
ATOM 636 N N . THR A 1 79 ? 9.969 1.096 -14.393 1.00 83.75 79 THR A N 1
ATOM 637 C CA . THR A 1 79 ? 10.857 0.001 -13.973 1.00 83.75 79 THR A CA 1
ATOM 638 C C . THR A 1 79 ? 11.201 -0.935 -15.132 1.00 83.75 79 THR A C 1
ATOM 640 O O . THR A 1 79 ? 12.364 -1.297 -15.303 1.00 83.75 79 THR A O 1
ATOM 643 N N . GLN A 1 80 ? 10.223 -1.296 -15.967 1.00 86.31 80 GLN A N 1
ATOM 644 C CA . GLN A 1 80 ? 10.455 -2.130 -17.150 1.00 86.31 80 GLN A CA 1
ATOM 645 C C . GLN A 1 80 ? 11.420 -1.469 -18.139 1.00 86.31 80 GLN A C 1
ATOM 647 O O . GLN A 1 80 ? 12.345 -2.125 -18.617 1.00 86.31 80 GLN A O 1
ATOM 652 N N . VAL A 1 81 ? 11.245 -0.175 -18.420 1.00 89.62 81 VAL A N 1
ATOM 653 C CA . VAL A 1 81 ? 12.132 0.579 -19.317 1.00 89.62 81 VAL A CA 1
ATOM 654 C C . VAL A 1 81 ? 13.547 0.652 -18.745 1.00 89.62 81 VAL A C 1
ATOM 656 O O . VAL A 1 81 ? 14.495 0.348 -19.466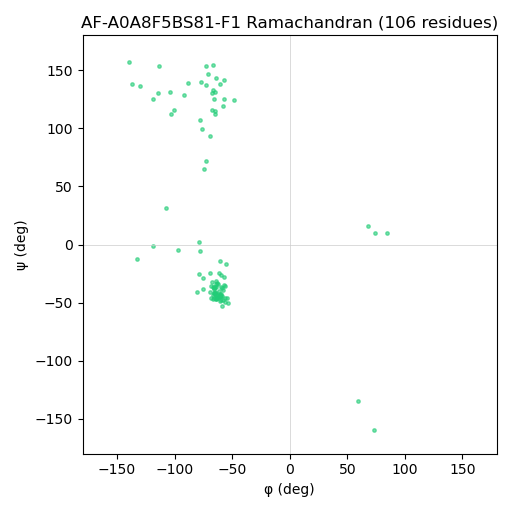 1.00 89.62 81 VAL A O 1
ATOM 659 N N . LYS A 1 82 ? 13.703 0.959 -17.450 1.00 86.12 82 LYS A N 1
ATOM 660 C CA . LYS A 1 82 ? 15.014 0.964 -16.775 1.00 86.12 82 LYS A CA 1
ATOM 661 C C . LYS A 1 82 ? 15.730 -0.381 -16.907 1.00 86.12 82 LYS A C 1
ATOM 663 O O . LYS A 1 82 ? 16.898 -0.424 -17.284 1.00 86.12 82 LYS A O 1
ATOM 668 N N . ASN A 1 83 ? 15.015 -1.480 -16.675 1.00 83.38 83 ASN A N 1
ATOM 669 C CA . ASN A 1 83 ? 15.571 -2.826 -16.812 1.00 83.38 83 ASN A CA 1
ATOM 670 C C . ASN A 1 83 ? 15.931 -3.164 -18.265 1.00 83.38 83 ASN A C 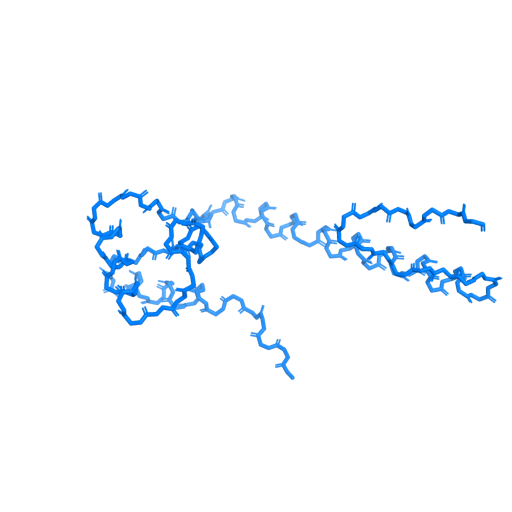1
ATOM 672 O O . ASN A 1 83 ? 16.944 -3.815 -18.510 1.00 83.38 83 ASN A O 1
ATOM 676 N N . LYS A 1 84 ? 15.136 -2.703 -19.238 1.00 87.31 84 LYS A N 1
ATOM 677 C CA . LYS A 1 84 ? 15.425 -2.895 -20.664 1.00 87.31 84 LYS A CA 1
ATOM 678 C C . LYS A 1 84 ? 16.695 -2.150 -21.082 1.00 87.31 84 LYS A C 1
ATOM 680 O O . LYS A 1 84 ? 17.541 -2.746 -21.737 1.00 87.31 84 LYS A O 1
ATOM 685 N N . ILE A 1 85 ? 16.846 -0.888 -20.669 1.00 87.56 85 ILE A N 1
ATOM 686 C CA . ILE A 1 85 ? 18.053 -0.082 -20.921 1.00 87.56 85 ILE A CA 1
ATOM 687 C C . ILE A 1 85 ? 19.278 -0.760 -20.306 1.00 87.56 85 ILE A C 1
ATOM 689 O O . ILE A 1 85 ? 20.271 -0.957 -20.998 1.00 87.56 85 ILE A O 1
ATOM 693 N N . ARG A 1 86 ? 19.186 -1.194 -19.042 1.00 82.62 86 ARG A N 1
ATOM 694 C CA . ARG A 1 86 ? 20.259 -1.952 -18.389 1.00 82.62 86 ARG A CA 1
ATOM 695 C C . ARG A 1 86 ? 20.670 -3.173 -19.209 1.00 82.62 86 ARG A C 1
ATOM 697 O O . ARG A 1 86 ? 21.848 -3.328 -19.499 1.00 82.62 86 ARG A O 1
ATOM 704 N N . LYS A 1 87 ? 19.706 -4.000 -19.625 1.00 84.12 87 LYS A N 1
ATOM 705 C CA . LYS A 1 87 ? 19.978 -5.217 -20.403 1.00 84.12 87 LYS A CA 1
ATOM 706 C C . LYS A 1 87 ? 20.686 -4.923 -21.731 1.00 84.12 87 LYS A C 1
ATOM 708 O O . LYS A 1 87 ? 21.524 -5.708 -22.152 1.00 84.12 87 LYS A O 1
ATOM 713 N N . PHE A 1 88 ? 20.354 -3.814 -22.394 1.00 86.12 88 PHE A N 1
ATOM 714 C CA . PHE A 1 88 ? 21.065 -3.395 -23.606 1.00 86.12 88 PHE A CA 1
ATOM 715 C C . PHE A 1 88 ? 22.516 -3.008 -23.326 1.00 86.12 88 PHE A C 1
ATOM 717 O O . PHE A 1 88 ? 23.403 -3.357 -24.098 1.00 86.12 88 PHE A O 1
ATOM 724 N N . LEU A 1 89 ? 22.760 -2.295 -22.230 1.00 84.19 89 LEU A N 1
ATOM 725 C CA . LEU A 1 89 ? 24.091 -1.806 -21.889 1.00 84.19 89 LEU A CA 1
ATOM 726 C C . LEU A 1 89 ? 24.995 -2.897 -21.276 1.00 84.19 89 LEU A C 1
ATOM 728 O O . LEU A 1 89 ? 26.212 -2.835 -21.443 1.00 84.19 89 LEU A O 1
ATOM 732 N N . GLU A 1 90 ? 24.417 -3.935 -20.658 1.00 83.19 90 GLU A N 1
ATOM 733 C CA . GLU A 1 90 ? 25.136 -5.116 -20.139 1.00 83.19 90 GLU A CA 1
ATOM 734 C C . GLU A 1 90 ? 25.897 -5.910 -21.219 1.00 83.19 90 GLU A C 1
ATOM 736 O O . GLU A 1 90 ? 26.767 -6.710 -20.889 1.00 83.19 90 GLU A O 1
ATOM 741 N N . ILE A 1 91 ? 25.618 -5.673 -22.507 1.00 76.06 91 ILE A N 1
ATOM 742 C CA . ILE A 1 91 ? 26.329 -6.304 -23.631 1.00 76.06 91 ILE A CA 1
ATOM 743 C C . ILE A 1 91 ? 27.781 -5.794 -23.744 1.00 76.06 91 ILE A C 1
ATOM 745 O O . ILE A 1 91 ? 28.633 -6.506 -24.267 1.00 76.06 91 ILE A O 1
ATOM 749 N N . GLY A 1 92 ? 28.080 -4.588 -23.242 1.00 73.38 92 GLY A N 1
ATOM 750 C CA . GLY A 1 92 ? 29.416 -3.979 -23.332 1.00 73.38 92 GLY A CA 1
ATOM 751 C C . GLY A 1 92 ? 29.964 -3.390 -22.030 1.00 73.38 92 GLY A C 1
ATOM 752 O O . GLY A 1 92 ? 31.153 -3.096 -21.958 1.00 73.38 92 GLY A O 1
ATOM 753 N N . TYR A 1 93 ? 29.133 -3.230 -20.997 1.00 72.69 93 TYR A N 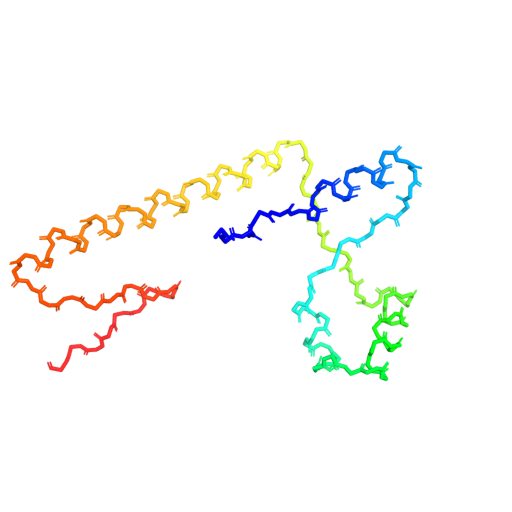1
ATOM 754 C CA . TYR A 1 93 ? 29.517 -2.602 -19.732 1.00 72.69 93 TYR A CA 1
ATOM 755 C C . TYR A 1 93 ? 28.953 -3.380 -18.544 1.00 72.69 93 TYR A C 1
ATOM 757 O O . TYR A 1 93 ? 27.788 -3.776 -18.542 1.00 72.69 93 TYR A O 1
ATOM 765 N N . LYS A 1 94 ? 29.751 -3.567 -17.488 1.00 72.94 94 LYS A N 1
ATOM 766 C CA . LYS A 1 94 ? 29.262 -4.149 -16.232 1.00 72.94 94 LYS A CA 1
ATOM 767 C C . LYS A 1 94 ? 28.498 -3.073 -15.457 1.00 72.94 94 LYS A C 1
ATOM 769 O O . LYS A 1 94 ? 29.110 -2.149 -14.935 1.00 72.94 94 LYS A O 1
ATOM 774 N N . ILE A 1 95 ? 27.170 -3.180 -15.413 1.00 73.19 95 ILE A N 1
ATOM 775 C CA . ILE A 1 95 ? 26.292 -2.181 -14.784 1.00 73.19 95 ILE A CA 1
ATOM 776 C C . ILE A 1 95 ? 25.600 -2.789 -13.572 1.00 73.19 95 ILE A C 1
ATOM 778 O O . ILE A 1 95 ? 25.006 -3.867 -13.651 1.00 73.19 95 ILE A O 1
ATOM 782 N N . GLU A 1 96 ? 25.663 -2.080 -12.449 1.00 68.81 96 GLU A N 1
ATOM 783 C CA . GLU A 1 96 ? 25.012 -2.503 -11.215 1.00 68.81 96 GLU A CA 1
ATOM 784 C C . GLU A 1 96 ? 23.478 -2.351 -11.267 1.00 68.81 96 GLU A C 1
ATOM 786 O O . GLU A 1 96 ? 22.938 -1.520 -12.007 1.00 68.81 96 GLU A O 1
ATOM 791 N N . PRO A 1 97 ? 22.730 -3.154 -10.489 1.00 63.34 97 PRO A N 1
ATOM 792 C CA . PRO A 1 97 ? 21.283 -3.024 -10.398 1.00 63.34 97 PRO A CA 1
ATOM 793 C C . PRO A 1 97 ? 20.844 -1.654 -9.874 1.00 63.34 97 PRO A C 1
ATOM 795 O O . PRO A 1 97 ? 21.369 -1.155 -8.886 1.00 63.34 97 PRO A O 1
ATOM 798 N N . PHE A 1 98 ? 19.796 -1.088 -10.473 1.00 63.56 98 PHE A N 1
ATOM 799 C CA . PHE A 1 98 ? 19.149 0.103 -9.925 1.00 63.56 98 PHE A CA 1
ATOM 800 C C . PHE A 1 98 ? 18.499 -0.216 -8.562 1.00 63.56 98 PHE A C 1
ATOM 802 O O . PHE A 1 98 ? 17.532 -0.982 -8.513 1.00 63.56 98 PHE A O 1
ATOM 809 N N . ASP A 1 99 ? 18.977 0.393 -7.467 1.00 58.88 99 ASP A N 1
ATOM 810 C CA . ASP A 1 99 ? 18.269 0.375 -6.174 1.00 58.88 99 ASP A CA 1
ATOM 811 C C . ASP A 1 99 ? 16.954 1.177 -6.283 1.00 58.88 99 ASP A C 1
ATOM 813 O O . ASP A 1 99 ? 16.818 2.118 -7.072 1.00 58.88 99 ASP A O 1
ATOM 817 N N . LYS A 1 100 ? 15.976 0.846 -5.435 1.00 53.91 100 LYS A N 1
ATOM 818 C CA . LYS A 1 100 ? 14.672 1.515 -5.293 1.00 53.91 100 LYS A CA 1
ATOM 819 C C . LYS A 1 100 ? 14.792 3.022 -5.013 1.00 53.91 100 LYS A C 1
ATOM 821 O O . LYS A 1 100 ? 13.815 3.742 -5.199 1.00 53.91 100 LYS A O 1
ATOM 826 N N . ARG A 1 101 ? 15.971 3.491 -4.586 1.00 53.09 101 ARG A N 1
ATOM 827 C CA . ARG A 1 101 ? 16.308 4.899 -4.311 1.00 53.09 101 ARG A CA 1
ATOM 828 C C . ARG A 1 101 ? 17.032 5.623 -5.452 1.00 53.09 101 ARG A C 1
ATOM 830 O O . ARG A 1 101 ? 17.232 6.825 -5.353 1.00 53.09 101 ARG A O 1
ATOM 837 N N . GLY A 1 102 ? 17.380 4.937 -6.543 1.00 48.09 102 GLY A N 1
ATOM 838 C CA . GLY A 1 102 ? 17.927 5.568 -7.749 1.00 48.09 102 GLY A CA 1
ATOM 839 C C . GLY A 1 102 ? 19.322 6.188 -7.616 1.00 48.09 102 GLY A C 1
ATOM 840 O O . GLY A 1 102 ? 19.689 6.963 -8.494 1.00 48.09 102 GLY A O 1
ATOM 841 N N . VAL A 1 103 ? 20.091 5.871 -6.569 1.00 44.94 103 VAL A N 1
ATOM 842 C CA . VAL A 1 103 ? 21.444 6.418 -6.401 1.00 44.94 103 VAL A CA 1
ATOM 843 C C . VAL A 1 103 ? 22.470 5.479 -7.028 1.00 44.94 103 VAL A C 1
ATOM 845 O O . VAL A 1 103 ? 22.454 4.270 -6.804 1.00 44.94 103 VAL A O 1
ATOM 848 N N . VAL A 1 104 ? 23.301 6.094 -7.862 1.00 44.84 104 VAL A N 1
ATOM 849 C CA . VAL A 1 104 ? 24.435 5.551 -8.603 1.00 44.84 104 VAL A CA 1
ATOM 850 C C . VAL A 1 104 ? 25.502 5.132 -7.593 1.00 44.84 104 VAL A C 1
ATOM 852 O O . VAL A 1 104 ? 25.890 5.946 -6.757 1.00 44.84 104 VAL A O 1
ATOM 855 N N . GLY A 1 105 ? 25.946 3.875 -7.647 1.00 43.03 105 GLY A N 1
ATOM 856 C CA . GLY A 1 105 ? 27.174 3.467 -6.970 1.00 43.03 105 GLY A CA 1
ATOM 857 C C . GLY A 1 105 ? 28.315 4.341 -7.480 1.00 43.03 105 GLY A C 1
ATOM 858 O O . GLY A 1 105 ? 28.480 4.486 -8.692 1.00 43.03 105 GLY A O 1
ATOM 859 N N . GLU A 1 106 ? 29.016 4.990 -6.555 1.00 37.75 106 GLU A N 1
ATOM 860 C CA . GLU A 1 106 ? 30.171 5.833 -6.840 1.00 37.75 106 GLU A CA 1
ATOM 861 C C . GLU A 1 106 ? 31.134 5.092 -7.770 1.00 37.75 106 GLU A C 1
ATOM 863 O O . GLU A 1 106 ? 31.563 3.971 -7.496 1.00 37.75 106 GLU A O 1
ATOM 868 N N . VAL A 1 107 ? 31.433 5.726 -8.901 1.00 40.22 107 VAL A N 1
ATOM 869 C CA . VAL A 1 107 ? 32.486 5.288 -9.811 1.00 40.22 107 VAL A CA 1
ATOM 870 C C . VAL A 1 107 ? 33.805 5.428 -9.048 1.00 40.22 107 VAL A C 1
ATOM 872 O O . VAL A 1 107 ? 34.195 6.549 -8.721 1.00 40.22 107 VAL A O 1
ATOM 875 N N . SER A 1 108 ? 34.450 4.303 -8.728 1.00 34.03 108 SER A N 1
ATOM 876 C CA . SER A 1 108 ? 35.886 4.243 -8.411 1.00 34.03 108 SER A CA 1
ATOM 877 C C . SER A 1 108 ? 36.679 3.908 -9.664 1.00 34.03 108 SER A C 1
ATOM 879 O O . SER A 1 108 ? 36.176 3.079 -10.460 1.00 34.03 108 SER A O 1
#

Mean predicted aligned error: 12.07 Å

Secondary structure (DSSP, 8-state):
----S-HHHHHHHHHHHTT-------HHHHHHHH-S--HHHHHHHHHHHHTT-SPPPP---THHHHHHHHHHHHHHHHHHHHHHHHHHHTTTS------TT-PPPP--